Protein AF-A0AAI8T7U4-F1 (afdb_monomer_lite)

Sequence (63 aa):
MGKRRDAPADEAMSELEFAARAAITAAGGDTVVALLSPLAKNPELKRKLALSLAEISNGFSRG

pLDDT: mean 72.29, std 13.49, range [45.03, 92.56]

Secondary structure (DSSP, 8-state):
------PPP-----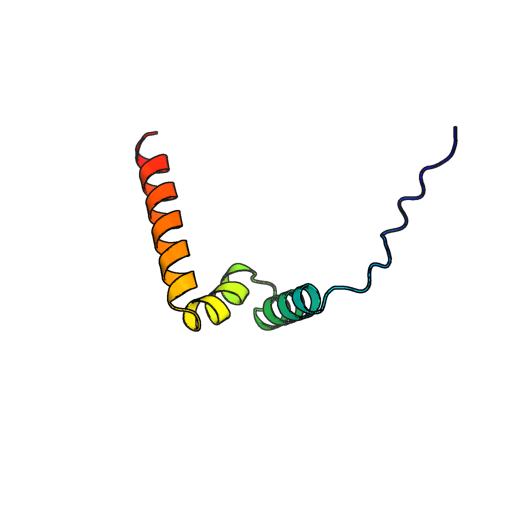HHHHHHHHHHHHTTT-HHHHHHHHHHH-HHHHHHHHHHHHHHHHHHTT-

Radius of gyration: 18.16 Å; chains: 1; bounding box: 39×42×40 Å

Structure (mmCIF, N/CA/C/O backbone):
data_AF-A0AAI8T7U4-F1
#
_entry.id   AF-A0AAI8T7U4-F1
#
loop_
_atom_site.group_PDB
_atom_site.id
_atom_site.type_symbol
_atom_site.label_atom_id
_atom_site.label_alt_id
_atom_site.label_comp_id
_atom_site.label_asym_id
_atom_site.label_entity_id
_atom_site.label_seq_id
_atom_site.pdbx_PDB_ins_code
_atom_site.Cartn_x
_atom_site.Cartn_y
_atom_site.Cartn_z
_atom_site.occupancy
_atom_site.B_iso_or_equiv
_atom_site.auth_seq_id
_atom_site.auth_comp_id
_atom_site.auth_asym_id
_atom_site.auth_atom_id
_atom_site.pdbx_PDB_model_num
ATOM 1 N N . MET A 1 1 ? 9.292 36.982 -25.909 1.00 45.03 1 MET A N 1
ATOM 2 C CA . MET A 1 1 ? 8.327 35.880 -25.693 1.00 45.03 1 MET A CA 1
ATOM 3 C C . MET A 1 1 ? 9.044 34.555 -25.941 1.00 45.03 1 MET A C 1
ATOM 5 O O . MET A 1 1 ? 9.141 34.122 -27.080 1.00 45.03 1 MET A O 1
ATOM 9 N N . GLY A 1 2 ? 9.655 33.978 -24.902 1.00 52.69 2 GLY A N 1
ATOM 10 C CA . GLY A 1 2 ? 10.402 32.718 -24.987 1.00 52.69 2 GLY A CA 1
ATOM 11 C C . GLY A 1 2 ? 9.539 31.563 -24.492 1.00 52.69 2 GLY A C 1
ATOM 12 O O . GLY A 1 2 ? 8.996 31.635 -23.392 1.00 52.69 2 GLY A O 1
ATOM 13 N N . LYS A 1 3 ? 9.374 30.533 -25.324 1.00 50.03 3 LYS A N 1
ATOM 14 C CA . LYS A 1 3 ? 8.614 29.319 -25.014 1.00 50.03 3 LYS A CA 1
ATOM 15 C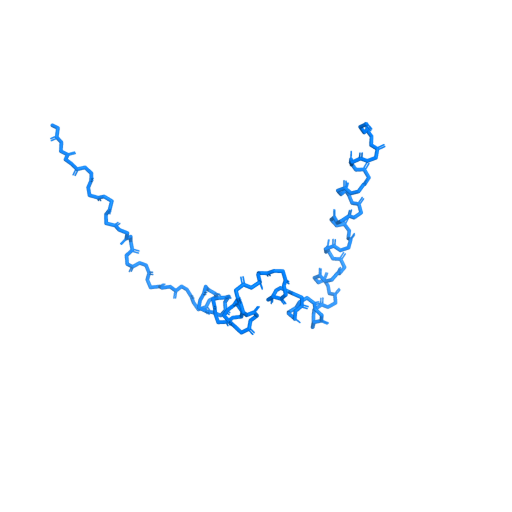 C . LYS A 1 3 ? 9.230 28.639 -23.786 1.00 50.03 3 LYS A C 1
ATOM 17 O O . LYS A 1 3 ? 10.375 28.196 -23.855 1.00 50.03 3 LYS A O 1
ATOM 22 N N . ARG A 1 4 ? 8.479 28.558 -22.682 1.00 55.31 4 ARG A N 1
ATOM 23 C CA . ARG A 1 4 ? 8.810 27.670 -21.561 1.00 55.31 4 ARG A CA 1
ATOM 24 C C . ARG A 1 4 ? 8.718 26.249 -22.103 1.00 55.31 4 ARG A C 1
ATOM 26 O O . ARG A 1 4 ? 7.647 25.805 -22.503 1.00 55.31 4 ARG A O 1
ATOM 33 N N . ARG A 1 5 ? 9.867 25.597 -22.243 1.00 53.12 5 ARG A N 1
ATOM 34 C CA . ARG A 1 5 ? 9.919 2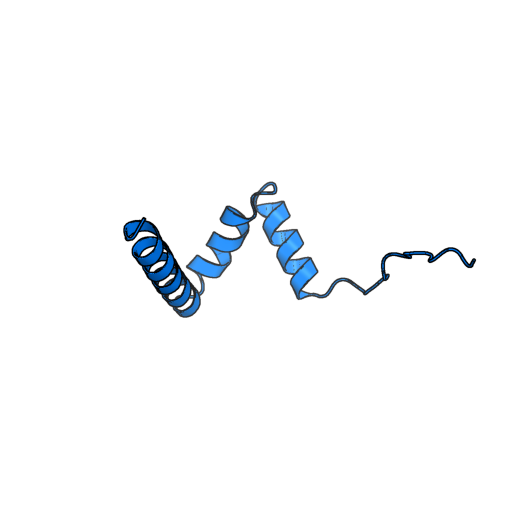4.153 -22.424 1.00 53.12 5 ARG A CA 1
ATOM 35 C C . ARG A 1 5 ? 9.708 23.580 -21.032 1.00 53.12 5 ARG A C 1
ATOM 37 O O . ARG A 1 5 ? 10.648 23.582 -20.246 1.00 53.12 5 ARG A O 1
ATOM 44 N N . ASP A 1 6 ? 8.496 23.129 -20.743 1.00 52.00 6 ASP A N 1
ATOM 45 C CA . ASP A 1 6 ? 8.277 22.140 -19.691 1.00 52.00 6 ASP A CA 1
ATOM 46 C C . ASP A 1 6 ? 8.900 20.833 -20.199 1.00 52.00 6 ASP A C 1
ATOM 48 O O . ASP A 1 6 ? 8.228 19.959 -20.741 1.00 52.00 6 ASP A O 1
ATOM 52 N N . ALA A 1 7 ? 10.231 20.746 -20.157 1.00 56.84 7 ALA A N 1
ATOM 53 C CA . ALA A 1 7 ? 10.871 19.446 -20.180 1.00 56.84 7 ALA A CA 1
ATOM 54 C C . ALA A 1 7 ? 10.455 18.784 -18.860 1.00 56.84 7 ALA A C 1
ATOM 56 O O . ALA A 1 7 ? 10.715 19.386 -17.814 1.00 56.84 7 ALA A O 1
ATOM 57 N N . PRO A 1 8 ? 9.773 17.622 -18.863 1.00 52.38 8 PRO A N 1
ATOM 58 C CA . PRO A 1 8 ? 9.582 16.902 -17.619 1.00 52.38 8 PRO A CA 1
ATOM 59 C C . PRO A 1 8 ? 10.983 16.612 -17.102 1.00 52.38 8 PRO A C 1
ATOM 61 O O . PRO A 1 8 ? 11.815 16.070 -17.833 1.00 52.38 8 PRO A O 1
ATOM 64 N N . ALA A 1 9 ? 11.259 17.109 -15.899 1.00 50.06 9 ALA A N 1
ATOM 65 C CA . ALA A 1 9 ? 12.511 16.880 -15.224 1.00 50.06 9 ALA A CA 1
ATOM 66 C C . ALA A 1 9 ? 12.759 15.371 -15.257 1.00 50.06 9 ALA A C 1
ATOM 68 O O . ALA A 1 9 ? 11.959 14.592 -14.742 1.00 50.06 9 ALA A O 1
ATOM 69 N N . ASP A 1 10 ? 13.834 14.974 -15.929 1.00 50.22 10 ASP A N 1
ATOM 70 C CA . ASP A 1 10 ? 14.404 13.630 -15.890 1.00 50.22 10 ASP A CA 1
ATOM 71 C C . ASP A 1 10 ? 15.046 13.438 -14.501 1.00 50.22 10 ASP A C 1
ATOM 73 O O . ASP A 1 10 ? 16.238 13.182 -14.347 1.00 50.22 10 ASP A O 1
ATOM 77 N N . GLU A 1 11 ? 14.260 13.714 -13.457 1.00 59.28 11 GLU A N 1
ATOM 78 C CA . GLU A 1 11 ? 14.571 13.392 -12.081 1.00 59.28 11 GLU A CA 1
ATOM 79 C C . GLU A 1 11 ? 14.494 11.878 -12.022 1.00 59.28 11 GLU A C 1
ATOM 81 O O . GLU A 1 11 ? 13.422 11.286 -12.163 1.00 59.28 11 GLU A O 1
ATOM 86 N N . ALA A 1 12 ? 15.667 11.254 -11.910 1.00 66.75 12 ALA A N 1
ATOM 87 C CA . ALA A 1 12 ? 15.789 9.833 -11.657 1.00 66.75 12 ALA A CA 1
ATOM 88 C C . ALA A 1 12 ? 14.782 9.464 -10.565 1.00 66.75 12 ALA A C 1
ATOM 90 O O . ALA A 1 12 ? 14.902 9.913 -9.425 1.00 66.75 12 ALA A O 1
ATOM 91 N N . MET A 1 13 ? 13.757 8.714 -10.969 1.00 67.44 13 MET A N 1
ATOM 92 C CA . MET A 1 13 ? 12.646 8.328 -10.114 1.00 67.44 13 MET A CA 1
ATOM 93 C C . MET A 1 13 ? 13.211 7.783 -8.806 1.00 67.44 13 MET A C 1
ATOM 95 O O . MET A 1 13 ? 14.053 6.880 -8.824 1.00 67.44 13 MET A O 1
ATOM 99 N N . SER A 1 14 ? 12.788 8.362 -7.684 1.00 80.31 14 SER A N 1
ATOM 100 C CA . SER A 1 14 ? 13.304 7.966 -6.374 1.00 80.31 14 SER A CA 1
ATOM 101 C C . SER A 1 14 ? 13.054 6.473 -6.147 1.00 80.31 14 SER A C 1
ATOM 103 O O . SER A 1 14 ? 12.050 5.928 -6.611 1.00 80.31 14 SER A O 1
ATOM 105 N N . GLU A 1 15 ? 13.919 5.793 -5.391 1.00 80.12 15 GLU A N 1
ATOM 106 C CA . GLU A 1 15 ? 13.712 4.381 -5.030 1.00 80.12 15 GLU A CA 1
ATOM 107 C C . GLU A 1 15 ? 12.325 4.150 -4.409 1.00 80.12 15 GLU A C 1
ATOM 109 O O . GLU A 1 15 ? 11.677 3.131 -4.659 1.00 80.12 15 GLU A O 1
ATOM 114 N N . LEU A 1 16 ? 11.833 5.137 -3.653 1.00 79.38 16 LEU A N 1
ATOM 115 C CA . LEU A 1 16 ? 10.502 5.109 -3.059 1.00 79.38 16 LEU A CA 1
ATOM 116 C C . LEU A 1 16 ? 9.392 5.189 -4.114 1.00 79.38 16 LEU A C 1
ATOM 118 O O . LEU A 1 16 ? 8.401 4.468 -4.021 1.00 79.38 16 LEU A O 1
ATOM 122 N N . GLU A 1 17 ? 9.555 6.032 -5.128 1.00 81.25 17 GLU A N 1
ATOM 123 C CA . GLU A 1 17 ? 8.599 6.151 -6.231 1.00 81.25 17 GLU A CA 1
ATOM 124 C C . GLU A 1 17 ? 8.587 4.885 -7.091 1.00 81.25 17 GLU A C 1
ATOM 126 O O . GLU A 1 17 ? 7.517 4.415 -7.486 1.00 81.25 17 GLU A O 1
ATOM 131 N N . PHE A 1 18 ? 9.752 4.271 -7.310 1.00 87.00 18 PHE A N 1
ATOM 132 C CA . PHE A 1 18 ? 9.850 2.990 -8.001 1.00 87.00 18 PHE A CA 1
ATOM 133 C C . PHE A 1 18 ? 9.150 1.876 -7.212 1.00 87.00 18 PHE A C 1
ATOM 135 O O . PHE A 1 18 ? 8.346 1.124 -7.769 1.00 87.00 18 PHE A O 1
ATOM 142 N N . ALA A 1 19 ? 9.387 1.806 -5.898 1.00 85.12 19 ALA A N 1
ATOM 143 C CA . ALA A 1 19 ? 8.728 0.853 -5.011 1.00 85.12 19 ALA A CA 1
ATOM 144 C C . ALA A 1 19 ? 7.205 1.061 -4.967 1.00 85.12 19 ALA A C 1
ATOM 146 O O . ALA A 1 19 ? 6.445 0.092 -5.040 1.00 85.12 19 ALA A O 1
ATOM 147 N N . ALA A 1 20 ? 6.746 2.314 -4.912 1.00 84.00 20 ALA A N 1
ATOM 148 C CA . ALA A 1 20 ? 5.326 2.650 -4.953 1.00 84.00 20 ALA A CA 1
ATOM 149 C C . ALA A 1 20 ? 4.687 2.209 -6.276 1.00 84.00 20 ALA A C 1
ATOM 151 O O . ALA A 1 20 ? 3.630 1.578 -6.286 1.00 84.00 20 ALA A O 1
ATOM 152 N N . ARG A 1 21 ? 5.352 2.469 -7.404 1.00 87.69 21 ARG A N 1
ATOM 153 C CA . ARG A 1 21 ? 4.850 2.110 -8.734 1.00 87.69 21 ARG A CA 1
ATOM 154 C C . ARG A 1 21 ? 4.828 0.600 -8.962 1.00 87.69 21 ARG A C 1
ATOM 156 O O . ARG A 1 21 ? 3.870 0.090 -9.546 1.00 87.69 21 ARG A O 1
ATOM 163 N N . ALA A 1 22 ? 5.818 -0.124 -8.445 1.00 88.31 22 ALA A N 1
ATOM 164 C CA . ALA A 1 22 ? 5.817 -1.582 -8.430 1.00 88.31 22 ALA A CA 1
ATOM 165 C C . ALA A 1 22 ? 4.650 -2.139 -7.595 1.00 88.31 22 ALA A C 1
ATOM 167 O O . ALA A 1 22 ? 3.949 -3.040 -8.054 1.00 88.31 22 ALA A O 1
ATOM 168 N N . ALA A 1 23 ? 4.383 -1.565 -6.417 1.00 87.69 23 ALA A N 1
ATOM 169 C CA . ALA A 1 23 ? 3.261 -1.967 -5.569 1.00 87.69 23 ALA A CA 1
ATOM 170 C C . ALA A 1 23 ? 1.898 -1.707 -6.234 1.00 87.69 23 ALA A C 1
ATOM 172 O O . ALA A 1 23 ? 1.036 -2.582 -6.219 1.00 87.69 23 ALA A O 1
ATOM 173 N N . ILE A 1 24 ? 1.720 -0.545 -6.873 1.00 88.56 24 ILE A N 1
ATOM 174 C CA . ILE A 1 24 ? 0.501 -0.205 -7.628 1.00 88.56 24 ILE A CA 1
ATOM 175 C C . ILE A 1 24 ? 0.304 -1.170 -8.800 1.00 88.56 24 ILE A C 1
ATOM 177 O O . ILE A 1 24 ? -0.798 -1.664 -9.023 1.00 88.56 24 ILE A O 1
ATOM 181 N N . THR A 1 25 ? 1.378 -1.493 -9.521 1.00 92.56 25 THR A N 1
ATOM 182 C CA . THR A 1 25 ? 1.325 -2.443 -10.641 1.00 92.56 25 THR A CA 1
ATOM 18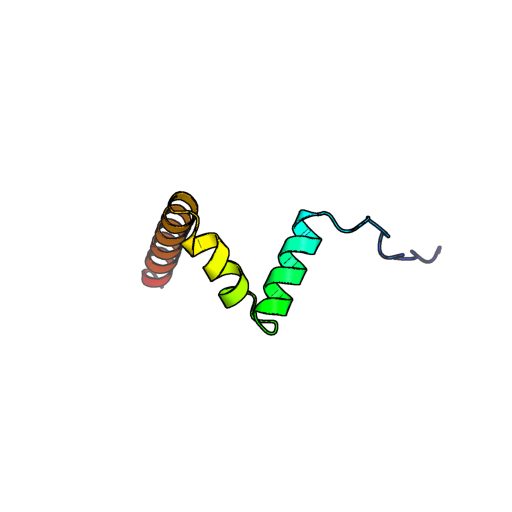3 C C . THR A 1 25 ? 0.946 -3.847 -10.164 1.00 92.56 25 THR A C 1
ATOM 185 O O . THR A 1 25 ? 0.078 -4.482 -10.758 1.00 92.56 25 THR A O 1
ATOM 188 N N . ALA A 1 26 ? 1.532 -4.317 -9.057 1.00 88.75 26 ALA A N 1
ATOM 189 C CA . ALA A 1 26 ? 1.194 -5.604 -8.448 1.00 88.75 26 ALA A CA 1
ATOM 190 C C . ALA A 1 26 ? -0.260 -5.666 -7.940 1.00 88.75 26 ALA A C 1
ATOM 192 O O . ALA A 1 26 ? -0.849 -6.743 -7.892 1.00 88.75 26 ALA A O 1
ATOM 193 N N . ALA A 1 27 ? -0.848 -4.515 -7.605 1.00 89.56 27 ALA A N 1
ATOM 194 C CA . ALA A 1 27 ? -2.251 -4.368 -7.229 1.00 89.56 27 ALA A CA 1
ATOM 195 C C . ALA A 1 27 ? -3.200 -4.171 -8.430 1.00 89.56 27 ALA A C 1
ATOM 197 O O . ALA A 1 27 ? -4.356 -3.798 -8.246 1.00 89.56 27 ALA A O 1
ATOM 198 N N . GLY A 1 28 ? -2.734 -4.380 -9.668 1.00 91.25 28 GLY A N 1
ATOM 199 C CA . GLY A 1 28 ? -3.562 -4.208 -10.866 1.00 91.25 28 GLY A CA 1
ATOM 200 C C . GLY A 1 28 ? -3.951 -2.754 -11.144 1.00 91.25 28 GLY A C 1
ATOM 201 O O . GLY A 1 28 ? -4.964 -2.501 -11.788 1.00 91.25 28 GLY A O 1
ATOM 202 N N . GLY A 1 29 ? -3.164 -1.797 -10.647 1.00 90.38 29 GLY A N 1
ATOM 203 C CA . GLY A 1 29 ? -3.448 -0.367 -10.745 1.00 90.38 29 GLY A CA 1
ATOM 204 C C . GLY A 1 29 ? -4.271 0.196 -9.583 1.00 90.38 29 GLY A C 1
ATOM 205 O O . GLY A 1 29 ? -4.451 1.410 -9.518 1.00 90.38 29 GLY A O 1
ATOM 206 N N . ASP A 1 30 ? -4.732 -0.640 -8.647 1.00 88.94 30 ASP A N 1
ATOM 207 C CA . ASP A 1 30 ? -5.481 -0.183 -7.477 1.00 88.94 30 ASP A CA 1
ATOM 208 C C . ASP A 1 30 ? -4.533 0.340 -6.384 1.00 88.94 30 ASP A C 1
ATOM 210 O O . ASP A 1 30 ? -3.817 -0.403 -5.705 1.00 88.94 30 ASP A O 1
ATOM 214 N N . THR A 1 31 ? -4.532 1.660 -6.206 1.00 85.06 31 THR A N 1
ATOM 215 C CA . THR A 1 31 ? -3.695 2.354 -5.222 1.00 85.06 31 THR A CA 1
ATOM 216 C C . THR A 1 31 ? -4.101 2.057 -3.780 1.00 85.06 31 THR A C 1
ATOM 218 O O . THR A 1 31 ? -3.238 2.022 -2.903 1.00 85.06 31 THR A O 1
ATOM 221 N N . VAL A 1 32 ? -5.385 1.801 -3.514 1.00 86.31 32 VAL A N 1
ATOM 222 C CA . VAL A 1 32 ? -5.875 1.463 -2.173 1.00 86.31 32 VAL A CA 1
ATOM 223 C C . VAL A 1 32 ? -5.349 0.090 -1.785 1.00 86.31 32 VAL A C 1
ATOM 225 O O . VAL A 1 32 ? -4.737 -0.060 -0.727 1.00 86.31 32 VAL A O 1
ATOM 228 N N . VAL A 1 33 ? -5.499 -0.897 -2.667 1.00 85.69 33 VAL A N 1
ATOM 229 C CA . VAL A 1 33 ? -4.984 -2.257 -2.447 1.00 85.69 33 VAL A CA 1
ATOM 230 C C . VAL A 1 33 ? -3.458 -2.244 -2.295 1.00 85.69 33 VAL A C 1
ATOM 232 O O . VAL A 1 33 ? -2.929 -2.890 -1.383 1.00 85.69 33 VAL A O 1
ATOM 235 N N . ALA A 1 34 ? -2.746 -1.452 -3.104 1.00 87.81 34 ALA A N 1
ATOM 236 C CA . ALA A 1 34 ? -1.296 -1.294 -2.995 1.00 87.81 34 ALA A CA 1
ATOM 237 C C . ALA A 1 34 ? -0.848 -0.765 -1.621 1.00 87.81 34 ALA A C 1
ATOM 239 O O . ALA A 1 34 ? 0.189 -1.189 -1.109 1.00 87.81 34 ALA A O 1
ATOM 240 N N . LEU A 1 35 ? -1.636 0.117 -0.995 1.00 83.56 35 LEU A N 1
ATOM 241 C CA . LEU A 1 35 ? -1.364 0.653 0.341 1.00 83.56 35 LEU A CA 1
ATOM 242 C C . LEU A 1 35 ? -1.758 -0.315 1.465 1.00 83.56 35 LEU A C 1
ATOM 244 O O . LEU A 1 35 ? -1.103 -0.337 2.505 1.00 83.56 35 LEU A O 1
ATOM 248 N N . LEU A 1 36 ? -2.772 -1.165 1.280 1.00 82.50 36 LEU A N 1
ATOM 249 C CA . LEU A 1 36 ? -3.216 -2.098 2.326 1.00 82.50 36 LEU A CA 1
ATOM 250 C C . LEU A 1 36 ? -2.120 -3.084 2.757 1.00 82.50 36 LEU A C 1
ATOM 252 O O . LEU A 1 36 ? -2.012 -3.395 3.942 1.00 82.50 36 LEU A O 1
ATOM 256 N N . SER A 1 37 ? -1.275 -3.544 1.833 1.00 77.81 37 SER A N 1
ATOM 257 C CA . SER A 1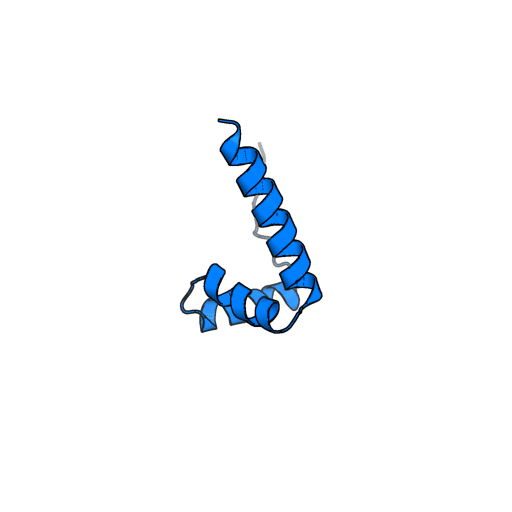 37 ? -0.165 -4.462 2.142 1.00 77.81 37 SER A CA 1
ATOM 258 C C . SER A 1 37 ? 0.890 -3.878 3.099 1.00 77.81 37 SER A C 1
ATOM 260 O O . SER A 1 37 ? 1.161 -4.497 4.133 1.00 77.81 37 SER A O 1
ATOM 262 N N . PRO A 1 38 ? 1.507 -2.714 2.818 1.00 76.75 38 PRO A N 1
ATOM 263 C CA . PRO A 1 38 ? 2.434 -2.080 3.754 1.00 76.75 38 PRO A CA 1
ATOM 264 C C . PRO A 1 38 ? 1.744 -1.648 5.055 1.00 76.75 38 PRO A C 1
ATOM 266 O O . PRO A 1 38 ? 2.343 -1.760 6.124 1.00 76.75 38 PRO A O 1
ATOM 269 N N . LEU A 1 39 ? 0.472 -1.242 5.000 1.00 76.50 39 LEU A N 1
ATOM 270 C CA . LEU A 1 39 ? -0.312 -0.903 6.192 1.00 76.50 39 LEU A CA 1
ATOM 271 C C . LEU A 1 39 ? -0.574 -2.103 7.102 1.00 76.50 39 LEU A C 1
ATOM 273 O O . LEU A 1 39 ? -0.477 -1.982 8.321 1.00 76.50 39 LEU A O 1
ATOM 277 N N . ALA A 1 40 ? -0.861 -3.273 6.534 1.00 76.31 40 ALA A N 1
ATOM 278 C CA . ALA A 1 40 ? -1.047 -4.501 7.300 1.00 76.31 40 ALA A CA 1
ATOM 279 C C . ALA A 1 40 ? 0.237 -4.929 8.028 1.00 76.31 40 ALA A C 1
ATOM 281 O O . ALA A 1 40 ? 0.166 -5.519 9.105 1.00 76.31 40 ALA A O 1
ATOM 282 N N . LYS A 1 41 ? 1.405 -4.604 7.461 1.00 81.00 41 LYS A N 1
ATOM 283 C CA . LYS A 1 41 ? 2.723 -4.932 8.023 1.00 81.00 41 LYS A CA 1
ATOM 284 C C . LYS A 1 41 ? 3.232 -3.906 9.039 1.00 81.00 41 LYS A C 1
ATOM 286 O O . LYS A 1 41 ? 4.176 -4.213 9.760 1.00 81.00 41 LYS A O 1
ATOM 291 N N . ASN A 1 42 ? 2.626 -2.718 9.120 1.00 81.25 42 ASN A N 1
ATOM 292 C CA . ASN A 1 42 ? 3.058 -1.660 10.029 1.00 81.25 42 ASN A CA 1
ATOM 293 C C . ASN A 1 42 ? 1.945 -1.277 11.033 1.00 81.25 42 ASN A C 1
ATOM 295 O O . ASN A 1 42 ? 1.037 -0.509 10.697 1.00 81.25 42 ASN A O 1
ATOM 299 N N . PRO A 1 43 ? 2.012 -1.770 12.286 1.00 74.81 43 PRO A N 1
ATOM 300 C CA . PRO A 1 43 ? 0.971 -1.536 13.288 1.00 74.81 43 PRO A CA 1
ATOM 301 C C . PRO A 1 43 ? 0.850 -0.062 13.705 1.00 74.81 43 PRO A C 1
ATOM 303 O O . PRO A 1 43 ? -0.242 0.387 14.057 1.00 74.81 43 PRO A O 1
ATOM 306 N N . GLU A 1 44 ? 1.936 0.711 13.636 1.00 78.00 44 GLU A N 1
ATOM 307 C CA . GLU A 1 44 ? 1.919 2.143 13.941 1.00 78.00 44 GLU A CA 1
ATOM 308 C C . GLU A 1 44 ? 1.183 2.929 12.848 1.00 78.00 44 GLU A C 1
ATOM 310 O O . GLU A 1 44 ? 0.342 3.782 13.141 1.00 78.00 44 GLU A O 1
ATOM 315 N N . LEU A 1 45 ? 1.442 2.595 11.582 1.00 72.25 45 LEU A N 1
ATOM 316 C CA . LEU A 1 45 ? 0.778 3.205 10.429 1.00 72.25 45 LEU A CA 1
ATOM 317 C C . LEU A 1 45 ? -0.712 2.850 10.390 1.00 72.25 45 LEU A C 1
ATOM 319 O O . LEU A 1 45 ? -1.544 3.733 10.185 1.00 72.25 45 LEU A O 1
ATOM 323 N N . LYS A 1 46 ? -1.064 1.596 10.704 1.00 68.44 46 LYS A N 1
ATOM 324 C CA . LYS A 1 46 ? -2.457 1.162 10.894 1.00 68.44 46 LYS A CA 1
ATOM 325 C C . LYS A 1 46 ? -3.170 1.987 11.971 1.00 68.44 46 LYS A C 1
ATOM 327 O O . LYS A 1 46 ? -4.312 2.397 11.773 1.00 68.44 46 LYS A O 1
ATOM 332 N N . ARG A 1 47 ? -2.497 2.268 13.095 1.00 73.56 47 ARG A N 1
ATOM 333 C CA . ARG A 1 47 ? -3.044 3.093 14.184 1.00 73.56 47 ARG A CA 1
ATOM 334 C C . ARG A 1 47 ? -3.250 4.549 13.756 1.00 73.56 47 ARG A C 1
ATOM 336 O O . ARG A 1 47 ? -4.313 5.096 14.025 1.00 73.56 47 ARG A O 1
ATOM 343 N N . LYS A 1 48 ? -2.276 5.167 13.077 1.00 73.94 48 LYS A N 1
ATOM 344 C CA . LYS A 1 48 ? -2.383 6.557 12.585 1.00 73.94 48 LYS A CA 1
ATOM 345 C C . LYS A 1 48 ? -3.514 6.725 11.567 1.00 73.94 48 LYS A C 1
ATOM 347 O O . LYS A 1 48 ? -4.270 7.685 11.655 1.00 73.94 48 LYS A O 1
ATOM 352 N N . LEU A 1 49 ? -3.683 5.765 10.658 1.00 69.94 49 LEU A N 1
ATOM 353 C CA . LEU A 1 49 ? -4.798 5.768 9.706 1.00 69.94 49 LEU A CA 1
ATOM 354 C C . LEU A 1 49 ? -6.157 5.584 10.376 1.00 69.94 49 LEU A C 1
ATOM 356 O O . LEU A 1 49 ? -7.093 6.292 10.027 1.00 69.94 49 LEU A O 1
ATOM 360 N N . ALA A 1 50 ? -6.273 4.682 11.352 1.00 72.62 50 ALA A N 1
ATOM 361 C CA . ALA A 1 50 ? -7.517 4.515 12.102 1.00 72.62 50 ALA A CA 1
ATOM 362 C C . ALA A 1 50 ? -7.921 5.805 12.840 1.00 72.62 50 ALA A C 1
ATOM 364 O O . ALA A 1 50 ? -9.097 6.156 12.854 1.00 72.62 50 ALA A O 1
ATOM 365 N N . LEU A 1 51 ? -6.947 6.529 13.408 1.00 68.88 51 LEU A N 1
ATOM 366 C CA . LEU A 1 51 ? -7.179 7.835 14.034 1.00 68.88 51 LEU A CA 1
ATOM 367 C C . LEU A 1 51 ? -7.621 8.885 13.008 1.00 68.88 51 LEU A C 1
ATOM 369 O O . LEU A 1 51 ? -8.624 9.552 13.229 1.00 68.88 51 LEU A O 1
ATOM 373 N N . SER A 1 52 ? -6.944 8.970 11.861 1.00 68.62 52 SER A N 1
ATOM 374 C CA . SER A 1 52 ? -7.319 9.898 10.787 1.00 68.62 52 SER A CA 1
ATOM 375 C C . SER A 1 52 ? -8.717 9.608 10.225 1.00 68.62 52 SER A C 1
ATOM 377 O O . SER A 1 52 ? -9.503 10.527 10.018 1.00 68.62 52 SER A O 1
ATOM 379 N N . LEU A 1 53 ? -9.083 8.334 10.047 1.00 70.00 53 LEU A N 1
ATOM 380 C CA . LEU A 1 53 ? -10.438 7.947 9.643 1.00 70.00 53 LEU A CA 1
ATOM 381 C C . LEU A 1 53 ? -11.481 8.316 10.702 1.00 70.00 53 LEU A C 1
ATOM 383 O O . LEU A 1 53 ? -12.566 8.771 10.347 1.00 70.00 53 LEU A O 1
ATOM 387 N N . ALA A 1 54 ? -11.163 8.159 11.990 1.00 69.44 54 ALA A N 1
ATOM 388 C CA . ALA A 1 54 ? -12.044 8.586 13.073 1.00 69.44 54 ALA A CA 1
ATOM 389 C C . ALA A 1 54 ? -12.239 10.113 13.082 1.00 69.44 54 ALA A C 1
ATOM 391 O O . ALA A 1 54 ? -13.352 10.586 13.298 1.00 69.44 54 ALA A O 1
ATOM 392 N N . GLU A 1 55 ? -11.192 10.888 12.795 1.00 67.75 55 GLU A N 1
ATOM 393 C CA . GLU A 1 55 ? -11.265 12.348 12.659 1.00 67.75 55 GLU A CA 1
ATOM 394 C C . GLU A 1 55 ? -12.094 12.775 11.441 1.00 67.75 55 GLU A C 1
ATOM 396 O O . GLU A 1 55 ? -12.970 13.631 11.570 1.00 67.75 55 GLU A O 1
ATOM 401 N N . ILE A 1 56 ? -11.888 12.139 10.283 1.00 66.19 56 ILE A N 1
ATOM 402 C CA . ILE A 1 56 ? -12.674 12.388 9.066 1.00 66.19 56 ILE A CA 1
ATOM 403 C C . ILE A 1 56 ? -14.149 12.039 9.303 1.00 66.19 56 ILE A C 1
ATOM 405 O O . ILE A 1 56 ? -15.024 12.841 8.988 1.00 66.19 56 ILE A O 1
ATOM 409 N N . SER A 1 57 ? -14.438 10.884 9.910 1.00 63.84 57 SER A N 1
ATOM 410 C CA . SER A 1 57 ? -15.806 10.452 10.227 1.00 63.84 57 SER A CA 1
ATOM 411 C C . SER A 1 57 ? -16.488 11.378 11.237 1.00 63.84 57 SER A C 1
ATOM 413 O O . SER A 1 57 ? -17.666 11.696 11.083 1.00 63.84 57 SER A O 1
ATOM 415 N N . ASN A 1 58 ? -15.762 11.842 12.258 1.00 59.44 58 ASN A N 1
ATOM 416 C CA . ASN A 1 58 ? -16.289 12.800 13.231 1.00 59.44 58 ASN A CA 1
ATOM 417 C C . ASN A 1 58 ? -16.523 14.188 12.615 1.00 59.44 58 ASN A C 1
ATOM 419 O O . ASN A 1 58 ? -17.450 14.884 13.029 1.00 59.44 58 ASN A O 1
ATOM 423 N N . GLY A 1 59 ? -15.715 14.584 11.628 1.00 58.78 59 GLY A N 1
ATOM 424 C CA . GLY A 1 59 ? -15.919 15.802 10.843 1.00 58.78 59 GLY A CA 1
ATOM 425 C C . GLY A 1 59 ? -17.119 15.711 9.897 1.00 58.78 59 GLY A C 1
ATOM 426 O O . GLY A 1 59 ? -17.866 16.677 9.774 1.00 58.78 59 GLY A O 1
ATOM 427 N N . PHE A 1 60 ? -17.350 14.544 9.285 1.00 54.91 60 PHE A N 1
ATOM 428 C CA . PHE A 1 60 ? -18.479 14.308 8.376 1.00 54.91 60 PHE A CA 1
ATOM 429 C C . PHE A 1 60 ? -19.832 14.232 9.103 1.00 54.91 60 PHE A C 1
ATOM 431 O O . PHE A 1 60 ? -20.849 14.618 8.546 1.00 54.91 60 PHE A O 1
ATOM 438 N N . SER A 1 61 ? -19.848 13.792 10.366 1.00 53.81 61 SER A N 1
ATOM 439 C CA . SER A 1 61 ? -21.063 13.689 11.196 1.00 53.81 61 SER A CA 1
ATOM 440 C C . SER A 1 61 ? -21.582 15.041 11.735 1.00 53.81 61 SER A C 1
ATOM 442 O O . SER A 1 61 ? -22.563 15.090 12.474 1.00 53.81 61 SER A O 1
ATOM 444 N N . ARG A 1 62 ? -20.911 16.160 11.419 1.00 55.91 62 ARG A N 1
ATOM 445 C CA . ARG A 1 62 ? -21.342 17.525 11.790 1.00 55.91 62 ARG A CA 1
ATOM 446 C C . ARG A 1 62 ? -21.943 18.326 10.622 1.00 55.91 62 ARG A C 1
ATOM 448 O O . ARG A 1 62 ? -22.125 19.533 10.775 1.00 55.91 62 ARG A O 1
ATOM 455 N 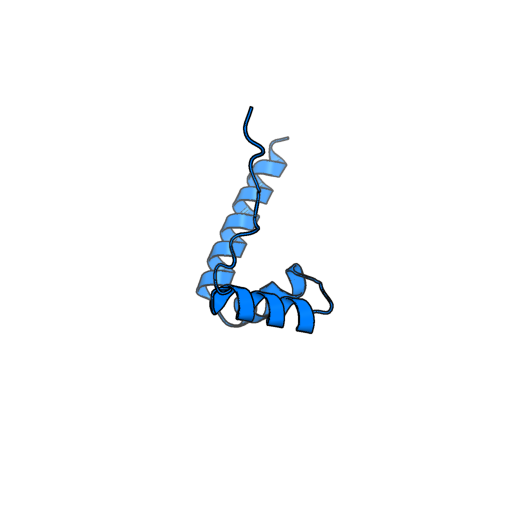N . GLY A 1 63 ? -22.214 17.675 9.489 1.00 50.53 63 GLY A N 1
ATOM 456 C CA . GLY A 1 63 ? -22.907 18.238 8.323 1.00 50.53 63 GLY A CA 1
ATOM 457 C C . GLY A 1 63 ? -24.373 17.846 8.281 1.00 50.53 63 GLY A C 1
ATOM 458 O O . GLY A 1 63 ? -24.653 16.653 8.527 1.00 50.53 63 GLY A O 1
#

Foldseek 3Di:
DDDPPPPPPVPPQDPVNVLLVVLCVVVVNDSVNSVVVVCVVDVVSVVVVVVVVVVVVVVVVVD